Protein AF-A0A259EVB4-F1 (afdb_monomer_lite)

Secondary structure (DSSP, 8-state):
--------HHHHHHHHHHHHHHHHSS-TTGGGGG---SSSSPPP-TTPBPPTT---B---HHHHTTSPPPPTTEEEEEETTEEEEEETTT-BEEEEE--TT-

Radius of gyration: 13.84 Å; chains: 1; bounding box: 34×30×38 Å

Foldseek 3Di:
DDDQQEFDPQLLVLLLVVLQVLCVPDDPPRSPPPAPDQPDWDDADAQDADDPPHDWDADDPVSVVSGDDGDPQWGWTHIHQKIFIARNPRNGTHYIDPRSPD

Sequence (102 aa):
MDVQVVFSNADRRIIRDHYHESYRGLPPGLAKKGKIPPGHAFKLKRGQSVPADVRWGYLDADIERRLSRLPDGYVRVVIGADIGILNTRTRIVVDLLEDINN

Structure (mmCIF, N/CA/C/O backbone):
data_AF-A0A259EVB4-F1
#
_entry.id   AF-A0A259EVB4-F1
#
loop_
_atom_site.group_PDB
_atom_site.id
_atom_site.type_symbol
_atom_site.label_atom_id
_atom_site.label_alt_id
_atom_site.label_comp_id
_atom_site.label_asym_id
_atom_site.label_entity_id
_atom_site.label_seq_id
_atom_site.pdbx_PDB_ins_code
_atom_site.Cartn_x
_atom_site.Cartn_y
_atom_site.Cartn_z
_atom_site.occupancy
_atom_site.B_iso_or_equiv
_atom_site.auth_seq_id
_atom_site.auth_comp_id
_atom_site.auth_asym_id
_atom_site.auth_atom_id
_atom_site.pdbx_PDB_model_num
ATOM 1 N N . MET A 1 1 ? -6.129 -14.119 19.482 1.00 43.53 1 MET A N 1
ATOM 2 C CA . MET A 1 1 ? -4.847 -13.644 18.925 1.00 43.53 1 MET A CA 1
ATOM 3 C C . MET A 1 1 ? -5.195 -12.724 17.776 1.00 43.53 1 MET A C 1
ATOM 5 O O . MET A 1 1 ? -5.720 -13.210 16.783 1.00 43.53 1 MET A O 1
ATOM 9 N N . ASP A 1 2 ? -5.006 -11.418 17.935 1.00 57.88 2 ASP A N 1
ATOM 10 C CA . ASP A 1 2 ? -5.211 -10.478 16.834 1.00 57.88 2 ASP A CA 1
ATOM 11 C C . ASP A 1 2 ? -4.119 -10.698 15.788 1.00 57.88 2 ASP A C 1
ATOM 13 O O . ASP A 1 2 ? -2.931 -10.523 16.063 1.00 57.88 2 ASP A O 1
ATOM 17 N N . VAL A 1 3 ? -4.509 -11.134 14.591 1.00 65.31 3 VAL A N 1
ATOM 18 C CA . VAL A 1 3 ? -3.583 -11.217 13.460 1.00 65.31 3 VAL A CA 1
ATOM 19 C C . VAL A 1 3 ? -3.320 -9.789 13.002 1.00 65.31 3 VAL A C 1
ATOM 21 O O . VAL A 1 3 ? -4.175 -9.150 12.389 1.00 65.31 3 VAL A O 1
ATOM 24 N N . GLN A 1 4 ? -2.140 -9.264 13.326 1.00 84.00 4 GLN A N 1
ATOM 25 C CA . GLN A 1 4 ? -1.715 -7.972 12.806 1.00 84.00 4 GLN A CA 1
ATOM 26 C C . GLN A 1 4 ? -1.328 -8.121 11.336 1.00 84.00 4 GLN A C 1
ATOM 28 O O . GLN A 1 4 ? -0.366 -8.808 11.000 1.00 84.00 4 GLN A O 1
ATOM 33 N N . VAL A 1 5 ? -2.082 -7.464 10.456 1.00 94.62 5 VAL A N 1
ATOM 34 C CA . VAL A 1 5 ? -1.759 -7.395 9.029 1.00 94.62 5 VAL A CA 1
ATOM 35 C C . VAL A 1 5 ? -0.740 -6.276 8.824 1.00 94.62 5 VAL A C 1
ATOM 37 O O . VAL A 1 5 ? -1.095 -5.098 8.798 1.00 94.62 5 VAL A O 1
ATOM 40 N N . VAL A 1 6 ? 0.533 -6.655 8.740 1.00 96.38 6 VAL A N 1
ATOM 41 C CA . VAL A 1 6 ? 1.681 -5.744 8.631 1.00 96.38 6 VAL A CA 1
ATOM 42 C C . VAL A 1 6 ? 2.683 -6.260 7.606 1.00 96.38 6 VAL A C 1
ATOM 44 O O . VAL A 1 6 ? 2.729 -7.456 7.318 1.00 96.38 6 VAL A O 1
ATOM 47 N N . PHE A 1 7 ? 3.515 -5.367 7.081 1.00 96.44 7 PHE A N 1
ATOM 48 C CA . PHE A 1 7 ? 4.682 -5.768 6.311 1.00 96.44 7 PHE A CA 1
ATOM 49 C C . PHE A 1 7 ? 5.715 -6.407 7.234 1.00 96.44 7 PHE A C 1
ATOM 51 O O . PHE A 1 7 ? 6.204 -5.775 8.176 1.00 96.44 7 PHE A O 1
ATOM 58 N N . SER A 1 8 ? 6.092 -7.645 6.932 1.00 96.12 8 SER A N 1
ATOM 59 C CA . SER A 1 8 ? 7.208 -8.295 7.613 1.00 96.12 8 SER A CA 1
ATOM 60 C C . SER A 1 8 ? 8.540 -7.632 7.241 1.00 96.12 8 SER A C 1
ATOM 62 O O . SER A 1 8 ? 8.660 -6.926 6.237 1.00 96.12 8 SER A O 1
ATOM 64 N N . ASN A 1 9 ? 9.590 -7.902 8.019 1.00 95.81 9 ASN A N 1
ATOM 65 C CA . ASN A 1 9 ? 10.942 -7.455 7.667 1.00 95.81 9 ASN A CA 1
ATOM 66 C C . ASN A 1 9 ? 11.401 -8.015 6.308 1.00 95.81 9 ASN A C 1
ATOM 68 O O . ASN A 1 9 ? 12.097 -7.325 5.566 1.00 95.81 9 ASN A O 1
ATOM 72 N N . ALA A 1 10 ? 10.979 -9.238 5.965 1.00 95.94 10 ALA A N 1
ATOM 73 C CA . ALA A 1 10 ? 11.258 -9.837 4.665 1.00 95.94 10 ALA A CA 1
ATOM 74 C C . ALA A 1 10 ? 10.540 -9.083 3.537 1.00 95.94 10 ALA A C 1
ATOM 76 O O . ALA A 1 10 ? 11.182 -8.740 2.546 1.00 95.94 10 ALA A O 1
ATOM 77 N N . ASP A 1 11 ? 9.256 -8.750 3.719 1.00 96.12 11 ASP A N 1
ATOM 78 C CA . ASP A 1 11 ? 8.494 -7.979 2.731 1.00 96.12 11 ASP A CA 1
ATOM 79 C C . ASP A 1 11 ? 9.142 -6.613 2.489 1.00 96.12 11 ASP A C 1
ATOM 81 O O . ASP A 1 11 ? 9.367 -6.220 1.347 1.00 96.12 11 ASP A O 1
ATOM 85 N N . ARG A 1 12 ? 9.502 -5.910 3.572 1.00 94.88 12 ARG A N 1
ATOM 86 C CA . ARG A 1 12 ? 10.146 -4.591 3.502 1.00 94.88 12 ARG A CA 1
ATOM 87 C C . ARG A 1 12 ? 11.453 -4.637 2.723 1.00 94.88 12 ARG A C 1
ATOM 89 O O . ARG A 1 12 ? 11.701 -3.748 1.913 1.00 94.88 12 ARG A O 1
ATOM 96 N N . ARG A 1 13 ? 12.268 -5.669 2.955 1.00 93.25 13 ARG A N 1
ATOM 97 C CA . ARG A 1 13 ? 13.525 -5.871 2.234 1.00 93.25 13 ARG A CA 1
ATOM 98 C C . ARG A 1 13 ? 13.277 -6.141 0.751 1.00 93.25 13 ARG A C 1
ATOM 100 O O . ARG A 1 13 ? 13.859 -5.460 -0.076 1.00 93.25 13 ARG A O 1
ATOM 107 N N . ILE A 1 14 ? 12.378 -7.069 0.416 1.00 92.12 14 ILE A N 1
ATOM 108 C CA . ILE A 1 14 ? 12.057 -7.418 -0.980 1.00 92.12 14 ILE A CA 1
ATOM 109 C C . ILE A 1 14 ? 11.558 -6.197 -1.757 1.00 92.12 14 ILE A C 1
ATOM 111 O O . ILE A 1 14 ? 11.993 -5.978 -2.886 1.00 92.12 14 ILE A O 1
ATOM 115 N N . ILE A 1 15 ? 10.667 -5.407 -1.151 1.00 90.00 15 ILE A N 1
ATOM 116 C CA . ILE A 1 15 ? 10.150 -4.175 -1.750 1.00 90.00 15 ILE A CA 1
ATOM 117 C C . ILE A 1 15 ? 11.302 -3.195 -1.993 1.00 90.00 15 ILE A C 1
ATOM 119 O O . ILE A 1 15 ? 11.512 -2.777 -3.126 1.00 90.00 15 ILE A O 1
ATOM 123 N N . ARG A 1 16 ? 12.090 -2.861 -0.964 1.00 87.69 16 ARG A N 1
ATOM 124 C CA . ARG A 1 16 ? 13.204 -1.911 -1.115 1.00 87.69 16 ARG A CA 1
ATOM 125 C C . ARG A 1 16 ? 14.215 -2.371 -2.162 1.00 87.69 16 ARG A C 1
ATOM 127 O O . ARG A 1 16 ? 14.562 -1.582 -3.032 1.00 87.69 16 ARG A O 1
ATOM 134 N N . ASP A 1 17 ? 14.634 -3.634 -2.119 1.00 86.38 17 ASP A N 1
ATOM 135 C CA . ASP A 1 17 ? 15.595 -4.203 -3.069 1.00 86.38 17 ASP A CA 1
ATOM 136 C C . ASP A 1 17 ? 15.085 -4.045 -4.515 1.00 86.38 17 ASP A C 1
ATOM 138 O O . ASP A 1 17 ? 15.802 -3.522 -5.367 1.00 86.38 17 ASP A O 1
ATOM 142 N N . HIS A 1 18 ? 13.817 -4.388 -4.781 1.00 82.94 18 HIS A N 1
ATOM 143 C CA . HIS A 1 18 ? 13.233 -4.278 -6.122 1.00 82.94 18 HIS A CA 1
ATOM 144 C C . HIS A 1 18 ? 13.190 -2.829 -6.638 1.00 82.94 18 HIS A C 1
ATOM 146 O O . HIS A 1 18 ? 13.548 -2.563 -7.790 1.00 82.94 18 HIS A O 1
ATOM 152 N N . TYR A 1 19 ? 12.756 -1.881 -5.803 1.00 76.81 19 TYR A N 1
ATOM 153 C CA . TYR A 1 19 ? 12.641 -0.480 -6.213 1.00 76.81 19 TYR A CA 1
ATOM 154 C C . TYR A 1 19 ? 14.015 0.210 -6.308 1.00 76.81 19 TYR A C 1
ATOM 156 O O . TYR A 1 19 ? 14.228 1.003 -7.227 1.00 76.81 19 TYR A O 1
ATOM 164 N N . HIS A 1 20 ? 14.991 -0.141 -5.461 1.00 75.88 20 HIS A N 1
ATOM 165 C CA . HIS A 1 20 ? 16.369 0.354 -5.578 1.00 75.88 20 HIS A CA 1
ATOM 166 C C . HIS A 1 20 ? 17.086 -0.179 -6.829 1.00 75.88 20 HIS A C 1
ATOM 168 O O . HIS A 1 20 ? 17.746 0.595 -7.529 1.00 75.88 20 HIS A O 1
ATOM 174 N N . GLU A 1 21 ? 16.975 -1.477 -7.132 1.00 67.00 21 GLU A N 1
ATOM 175 C CA . GLU A 1 21 ? 17.588 -2.087 -8.324 1.00 67.00 21 GLU A CA 1
ATOM 176 C C . GLU A 1 21 ? 17.006 -1.502 -9.614 1.00 67.00 21 GLU A C 1
ATOM 178 O O . GLU A 1 21 ? 17.756 -1.105 -10.513 1.00 67.00 21 GLU A O 1
ATOM 183 N N . SER A 1 22 ? 15.681 -1.344 -9.660 1.00 61.53 22 SER A N 1
ATOM 184 C CA . SER A 1 22 ? 14.980 -0.720 -10.786 1.00 61.53 22 SER A CA 1
ATOM 185 C C . SER A 1 22 ? 15.470 0.705 -11.067 1.00 61.53 22 SER A C 1
ATOM 187 O O . SER A 1 22 ? 15.516 1.123 -12.221 1.00 61.53 22 SER A O 1
ATOM 189 N N . TYR A 1 23 ? 15.906 1.452 -10.048 1.00 58.47 23 TYR A N 1
ATOM 190 C CA . TYR A 1 23 ? 16.458 2.799 -10.221 1.00 58.47 23 TYR A CA 1
ATOM 191 C C . TYR A 1 23 ? 17.920 2.835 -10.690 1.00 58.47 23 TYR A C 1
ATOM 193 O O . TYR A 1 23 ? 18.312 3.798 -11.350 1.00 58.47 23 TYR A O 1
ATOM 201 N N . ARG A 1 24 ? 18.734 1.817 -10.377 1.00 56.59 24 ARG A N 1
ATOM 202 C CA . ARG A 1 24 ? 20.173 1.786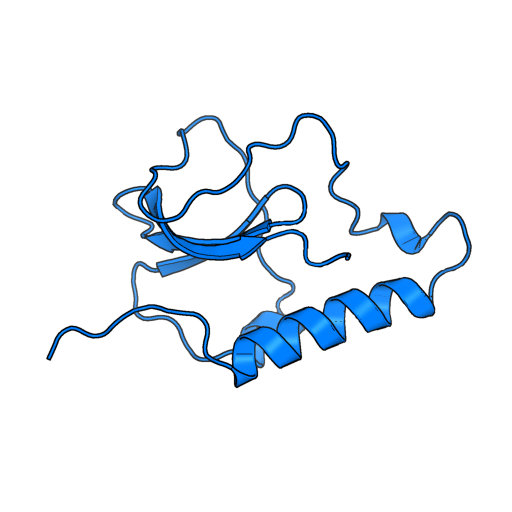 -10.716 1.00 56.59 24 ARG A CA 1
ATOM 203 C C . ARG A 1 24 ? 20.461 1.381 -12.165 1.00 56.59 24 ARG A C 1
ATOM 205 O O . ARG A 1 24 ? 21.499 1.765 -12.694 1.00 56.59 24 ARG A O 1
ATOM 212 N N . GLY A 1 25 ? 19.570 0.623 -12.805 1.00 52.66 25 GLY A N 1
ATOM 213 C CA . GLY A 1 25 ? 19.783 0.069 -14.151 1.00 52.66 25 GLY A CA 1
ATOM 214 C C . GLY A 1 25 ? 19.242 0.898 -15.323 1.00 52.66 25 GLY A C 1
ATOM 215 O O . GLY A 1 25 ? 19.367 0.470 -16.469 1.00 52.66 25 GLY A O 1
ATOM 216 N N . LEU A 1 26 ? 18.607 2.051 -15.078 1.00 53.56 26 LEU A N 1
ATOM 217 C CA . LEU A 1 26 ? 17.880 2.786 -16.1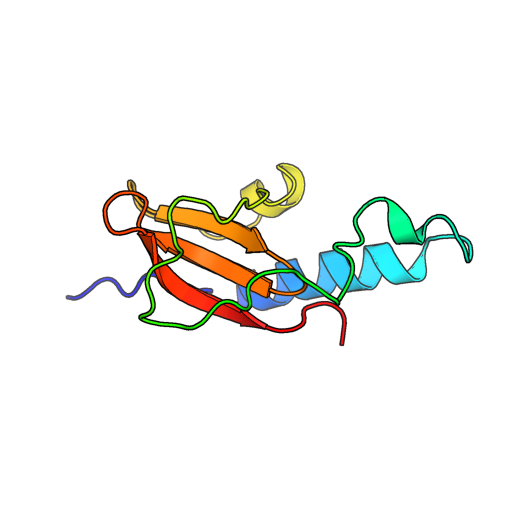20 1.00 53.56 26 LEU A CA 1
ATOM 218 C C . LEU A 1 26 ? 18.655 4.023 -16.617 1.00 53.56 26 LEU A C 1
ATOM 220 O O . LEU A 1 26 ? 19.131 4.810 -15.795 1.00 53.56 26 LEU A O 1
ATOM 224 N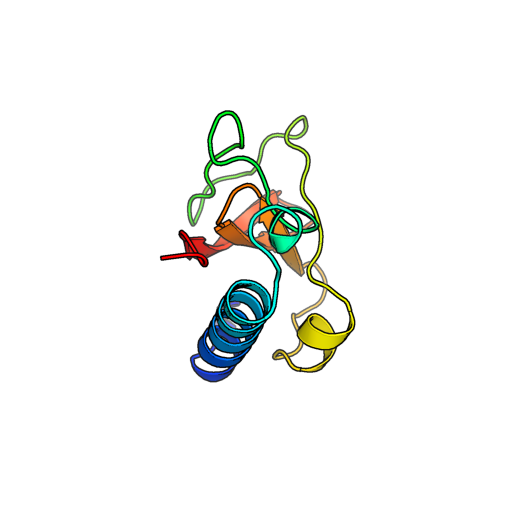 N . PRO A 1 27 ? 18.736 4.260 -17.947 1.00 49.12 27 PRO A N 1
ATOM 225 C CA . PRO A 1 27 ? 19.286 5.497 -18.500 1.00 49.12 27 PRO A CA 1
ATOM 226 C C . PRO A 1 27 ? 18.610 6.730 -17.879 1.00 49.12 27 PRO A C 1
ATOM 228 O O . PRO A 1 27 ? 17.399 6.673 -17.607 1.00 49.12 27 PRO A O 1
ATOM 231 N N . PRO A 1 28 ? 19.326 7.856 -17.692 1.00 44.97 28 PRO A N 1
ATOM 232 C CA . PRO A 1 28 ? 18.743 9.095 -17.181 1.00 44.97 28 PRO A CA 1
ATOM 233 C C . PRO A 1 28 ? 17.615 9.559 -18.118 1.00 44.97 28 PRO A C 1
ATOM 235 O O . PRO A 1 28 ? 17.850 10.126 -19.175 1.00 44.97 28 PRO A O 1
ATOM 238 N N . GLY A 1 29 ? 16.367 9.238 -17.763 1.00 48.22 29 GLY A N 1
ATOM 239 C CA . GLY A 1 29 ? 15.177 9.475 -18.593 1.00 48.22 29 GLY A CA 1
ATOM 240 C C . GLY A 1 29 ? 14.191 8.303 -18.631 1.00 48.22 29 GLY A C 1
ATOM 241 O O . GLY A 1 29 ? 12.985 8.538 -18.582 1.00 48.22 29 GLY A O 1
ATOM 242 N N . LEU A 1 30 ? 14.677 7.054 -18.613 1.00 46.19 30 LEU A N 1
ATOM 243 C CA . LEU A 1 30 ? 13.848 5.834 -18.630 1.00 46.19 30 LEU A CA 1
ATOM 244 C C . LEU A 1 30 ? 13.534 5.268 -17.244 1.00 46.19 30 LEU A C 1
ATOM 246 O O . LEU A 1 30 ? 12.599 4.478 -17.117 1.00 46.19 30 LEU A O 1
ATOM 250 N N . ALA A 1 31 ? 14.201 5.773 -16.199 1.00 49.19 31 ALA A N 1
ATOM 251 C CA . ALA A 1 31 ? 13.835 5.542 -14.797 1.00 49.19 31 ALA A CA 1
ATOM 252 C C . ALA A 1 31 ? 12.370 5.898 -14.476 1.00 49.19 31 ALA A C 1
ATOM 254 O O . ALA A 1 31 ? 11.884 5.616 -13.391 1.00 49.19 31 ALA A O 1
ATOM 255 N N . LYS A 1 32 ? 11.676 6.556 -15.415 1.00 45.88 32 LYS A N 1
ATOM 256 C CA . LYS A 1 32 ? 10.312 7.074 -15.333 1.00 45.88 32 LYS A CA 1
ATOM 257 C C . LYS A 1 32 ? 9.200 6.082 -15.693 1.00 45.88 32 LYS A C 1
ATOM 259 O O . LYS A 1 32 ? 8.048 6.486 -15.601 1.00 45.88 32 LYS A O 1
ATOM 264 N N . LYS A 1 33 ? 9.471 4.821 -16.061 1.00 43.91 33 LYS A N 1
ATOM 265 C CA . LYS A 1 33 ? 8.375 3.864 -16.347 1.00 43.91 33 LYS A CA 1
ATOM 266 C C . LYS A 1 33 ? 7.583 3.413 -15.109 1.00 43.91 33 LYS A C 1
ATOM 268 O O . LYS A 1 33 ? 6.473 2.929 -15.275 1.00 43.91 33 LYS A O 1
ATOM 273 N N . GLY A 1 34 ? 8.097 3.663 -13.902 1.00 48.78 34 GLY A N 1
ATOM 274 C CA . GLY A 1 34 ? 7.382 3.471 -12.633 1.00 48.78 34 GLY A CA 1
ATOM 275 C C . GLY A 1 34 ? 7.350 4.717 -11.743 1.00 48.78 34 GLY A C 1
ATOM 276 O O . GLY A 1 34 ? 7.065 4.609 -10.553 1.00 48.78 34 GLY A O 1
ATOM 277 N N . LYS A 1 35 ? 7.684 5.910 -12.270 1.00 51.88 35 LYS A N 1
ATOM 278 C CA . LYS A 1 35 ? 7.703 7.124 -11.442 1.00 51.88 35 LYS A CA 1
ATOM 279 C C . LYS A 1 35 ? 6.302 7.647 -11.254 1.00 51.88 35 LYS A C 1
ATOM 281 O O . LYS A 1 35 ? 5.770 8.347 -12.111 1.00 51.88 35 LYS A O 1
ATOM 286 N N . ILE A 1 36 ? 5.761 7.368 -10.082 1.00 52.97 36 ILE A N 1
ATOM 287 C CA . ILE A 1 36 ? 4.689 8.177 -9.545 1.00 52.97 36 ILE A CA 1
ATOM 288 C C . ILE A 1 36 ? 5.286 9.569 -9.268 1.00 52.97 36 ILE A C 1
ATOM 290 O O . ILE A 1 36 ? 6.264 9.672 -8.522 1.00 52.97 36 ILE A O 1
ATOM 294 N N . PRO A 1 37 ? 4.798 10.640 -9.919 1.00 50.78 37 PRO A N 1
ATOM 295 C CA . PRO A 1 37 ? 5.347 11.976 -9.730 1.00 50.78 37 PRO A CA 1
ATOM 296 C C . PRO A 1 37 ? 5.199 12.410 -8.260 1.00 50.78 37 PRO A C 1
ATOM 298 O O . PRO A 1 37 ? 4.091 12.333 -7.727 1.00 50.78 37 PRO A O 1
ATOM 301 N N . PRO A 1 38 ? 6.267 12.895 -7.597 1.00 53.88 38 PRO A N 1
ATOM 302 C CA . PRO A 1 38 ? 6.270 13.219 -6.163 1.00 53.88 38 PRO A CA 1
ATOM 303 C C . PRO A 1 38 ? 5.510 14.506 -5.788 1.00 53.88 38 PRO A C 1
ATOM 305 O O . PRO A 1 38 ? 5.709 15.064 -4.717 1.00 53.88 38 PRO A O 1
ATOM 308 N N . GLY A 1 39 ? 4.613 14.991 -6.640 1.00 52.53 39 GLY A N 1
ATOM 309 C CA . GLY A 1 39 ? 3.761 16.134 -6.340 1.00 52.53 39 GLY A CA 1
ATOM 310 C C . GLY A 1 39 ? 2.362 15.837 -6.841 1.00 52.53 39 GLY A C 1
ATOM 311 O O . GLY A 1 39 ? 2.218 15.436 -7.994 1.00 52.53 39 GLY A O 1
ATOM 312 N N . HIS A 1 40 ? 1.358 16.062 -5.992 1.00 59.41 40 HIS A N 1
ATOM 313 C CA . HIS A 1 40 ? -0.088 15.856 -6.204 1.00 59.41 40 HIS A CA 1
ATOM 314 C C . HIS A 1 40 ? -0.659 14.463 -5.884 1.00 59.41 40 HIS A C 1
ATOM 316 O O . HIS A 1 40 ? -1.880 14.319 -5.869 1.00 59.41 40 HIS A O 1
ATOM 322 N N . ALA A 1 41 ? 0.155 13.448 -5.581 1.00 70.44 41 ALA A N 1
ATOM 323 C CA . ALA A 1 41 ? -0.378 12.175 -5.089 1.00 70.44 41 ALA A CA 1
ATOM 324 C C . ALA A 1 41 ? -0.827 12.291 -3.619 1.00 70.44 41 ALA A C 1
ATOM 326 O O . ALA A 1 41 ? -0.183 12.963 -2.812 1.00 70.44 41 ALA A O 1
ATOM 327 N N . PHE A 1 42 ? -1.929 11.625 -3.269 1.00 83.25 42 PHE A N 1
ATOM 328 C CA . PHE A 1 42 ? -2.385 11.507 -1.884 1.00 83.25 42 PHE A CA 1
ATOM 329 C C . PHE A 1 42 ? -1.324 10.789 -1.038 1.00 83.25 42 PHE A C 1
ATOM 331 O O . PHE A 1 42 ? -0.861 9.718 -1.418 1.00 83.25 42 PHE A O 1
ATOM 338 N N . LYS A 1 43 ? -0.954 11.352 0.116 1.00 88.69 43 LYS A N 1
ATOM 339 C CA . LYS A 1 43 ? 0.011 10.721 1.023 1.00 88.69 43 LYS A CA 1
ATOM 340 C C . LYS A 1 43 ? -0.684 9.701 1.923 1.00 88.69 43 LYS A C 1
ATOM 342 O O . LYS A 1 43 ? -1.638 10.056 2.623 1.00 88.69 43 LYS A O 1
ATOM 347 N N . LEU A 1 44 ? -0.195 8.460 1.943 1.00 91.50 44 LEU A N 1
ATOM 348 C CA . LEU A 1 44 ? -0.775 7.427 2.795 1.00 91.50 44 LEU A CA 1
ATOM 349 C C . LEU A 1 44 ? -0.465 7.688 4.269 1.00 91.50 44 LEU A C 1
ATOM 351 O O . LEU A 1 44 ? 0.591 8.195 4.636 1.00 91.50 44 LEU A O 1
ATOM 355 N N . LYS A 1 45 ? -1.411 7.325 5.137 1.00 94.44 45 LYS A N 1
ATOM 356 C CA . LYS A 1 45 ? -1.256 7.415 6.591 1.00 94.44 45 LYS A CA 1
ATOM 357 C C . LYS A 1 45 ? -1.873 6.195 7.249 1.00 94.44 45 LYS A C 1
ATOM 359 O O . LYS A 1 45 ? -3.004 5.823 6.943 1.00 94.44 45 LYS A O 1
ATOM 364 N N . ARG A 1 46 ? -1.147 5.590 8.187 1.00 95.88 46 ARG A N 1
ATOM 365 C CA . ARG A 1 46 ? -1.622 4.422 8.930 1.00 95.88 46 ARG A CA 1
ATOM 366 C C . ARG A 1 46 ? -2.851 4.796 9.759 1.00 95.88 46 ARG A C 1
ATOM 368 O O . ARG A 1 46 ? -2.889 5.858 10.373 1.00 95.88 46 ARG A O 1
ATOM 375 N N . GLY A 1 47 ? -3.855 3.926 9.761 1.00 96.12 47 GLY A N 1
ATOM 376 C CA . GLY A 1 47 ? -5.128 4.139 10.449 1.00 96.12 47 GLY A CA 1
ATOM 377 C C . GLY A 1 47 ? -6.063 5.138 9.762 1.00 96.12 47 GLY A C 1
ATOM 378 O O . GLY A 1 47 ? -7.150 5.381 10.276 1.00 96.12 47 GLY A O 1
ATOM 379 N N . GLN A 1 48 ? -5.681 5.709 8.616 1.00 95.88 48 GLN A N 1
ATOM 380 C CA . GLN A 1 48 ? -6.529 6.630 7.860 1.00 95.88 48 GLN A CA 1
ATOM 381 C C . GLN A 1 48 ? -7.215 5.913 6.700 1.00 95.88 48 GLN A C 1
ATOM 383 O O . GLN A 1 48 ? -6.655 4.992 6.098 1.00 95.88 48 GLN A O 1
ATOM 388 N N . SER A 1 49 ? -8.437 6.352 6.398 1.00 95.44 49 SER A N 1
ATOM 389 C CA . SER A 1 49 ? -9.168 5.894 5.220 1.00 95.44 49 SER A CA 1
ATOM 390 C C . SER A 1 49 ? -8.669 6.618 3.975 1.00 95.44 49 SER A C 1
ATOM 392 O O . SER A 1 49 ? -8.443 7.829 4.003 1.00 95.44 49 SER A O 1
ATOM 394 N N . VAL A 1 50 ? -8.503 5.881 2.882 1.00 94.00 50 VAL A N 1
ATOM 395 C CA . VAL A 1 50 ? -8.195 6.457 1.576 1.00 94.00 50 VAL A CA 1
ATOM 396 C C . VAL A 1 50 ? -9.507 6.906 0.917 1.00 94.00 50 VAL A C 1
ATOM 398 O O . VAL A 1 50 ? -10.377 6.058 0.688 1.00 94.00 50 VAL A O 1
ATOM 401 N N . PRO A 1 51 ? -9.675 8.199 0.579 1.00 93.06 51 PRO A N 1
ATOM 402 C CA . PRO A 1 51 ? -10.886 8.715 -0.066 1.00 93.06 51 PRO A CA 1
ATOM 403 C C . PRO A 1 51 ? -11.239 7.983 -1.366 1.00 93.06 51 PRO A C 1
ATOM 405 O O . PRO A 1 51 ? -10.356 7.453 -2.039 1.00 93.06 51 PRO A O 1
ATOM 408 N N . ALA A 1 52 ? -12.528 7.916 -1.714 1.00 89.94 52 ALA A N 1
ATOM 409 C CA . ALA A 1 52 ? -13.036 7.134 -2.852 1.00 89.94 52 ALA A CA 1
ATOM 410 C C . ALA A 1 52 ? -12.505 7.598 -4.222 1.00 89.94 52 ALA A C 1
ATOM 412 O O . ALA A 1 52 ? -12.354 6.786 -5.133 1.00 89.94 52 ALA A O 1
ATOM 413 N N . ASP A 1 53 ? -12.214 8.888 -4.345 1.00 88.94 53 ASP A N 1
ATOM 414 C CA . ASP A 1 53 ? -11.700 9.573 -5.530 1.00 88.94 53 ASP A CA 1
ATOM 415 C C . ASP A 1 53 ? -10.181 9.420 -5.719 1.00 88.94 53 ASP A C 1
ATOM 417 O O . ASP A 1 53 ? -9.668 9.629 -6.822 1.00 88.94 53 ASP A O 1
ATOM 421 N N . VAL A 1 54 ? -9.456 8.996 -4.678 1.00 88.69 54 VAL A N 1
ATOM 422 C CA . VAL A 1 54 ? -8.021 8.714 -4.769 1.00 88.69 54 VAL A CA 1
ATOM 423 C C . VAL A 1 54 ? -7.798 7.421 -5.548 1.00 88.69 54 VAL A C 1
ATOM 425 O O . VAL A 1 54 ? -8.222 6.334 -5.146 1.00 88.69 54 VAL A O 1
ATOM 428 N N . ARG A 1 55 ? -7.083 7.548 -6.669 1.00 84.56 55 ARG A N 1
ATOM 429 C CA . ARG A 1 55 ? -6.624 6.416 -7.477 1.00 84.56 55 ARG A CA 1
ATOM 430 C C . ARG A 1 55 ? -5.339 5.833 -6.901 1.00 84.56 55 ARG A C 1
ATOM 432 O O . ARG A 1 55 ? -4.455 6.566 -6.466 1.00 84.56 55 ARG A O 1
ATOM 439 N N .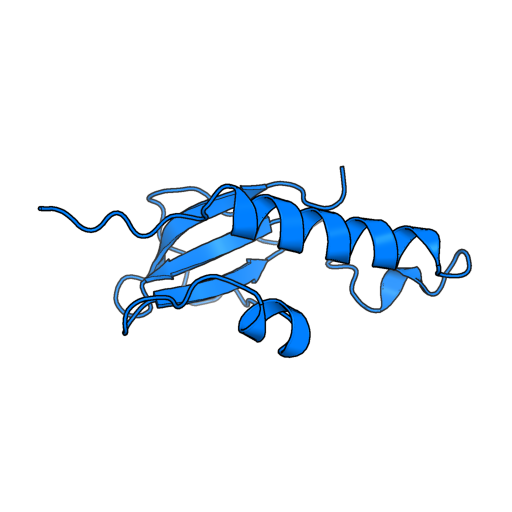 TRP A 1 56 ? -5.222 4.516 -6.984 1.00 87.25 56 TRP A N 1
ATOM 440 C CA . TRP A 1 56 ? -4.036 3.762 -6.596 1.00 87.25 56 TRP A CA 1
ATOM 441 C C . TRP A 1 56 ? -3.665 2.734 -7.660 1.00 87.25 56 TRP A C 1
ATOM 443 O O . TRP A 1 56 ? -4.518 2.289 -8.432 1.00 87.25 56 TRP A O 1
ATOM 453 N N . GLY A 1 57 ? -2.388 2.360 -7.685 1.00 88.12 57 GLY A N 1
ATOM 454 C CA . GLY A 1 57 ? -1.882 1.211 -8.431 1.00 88.12 57 GLY A CA 1
ATOM 455 C C . GLY A 1 57 ? -1.753 -0.033 -7.553 1.00 88.12 57 GLY A C 1
ATOM 456 O O . GLY A 1 57 ? -1.940 0.026 -6.336 1.00 88.12 57 GLY A O 1
ATOM 457 N N . TYR A 1 58 ? -1.392 -1.147 -8.183 1.00 88.19 58 TYR A N 1
ATOM 458 C CA . TYR A 1 58 ? -0.976 -2.379 -7.511 1.00 88.19 58 TYR A CA 1
ATOM 459 C C . TYR A 1 58 ? 0.535 -2.561 -7.645 1.00 88.19 58 TYR A C 1
ATOM 461 O O . TYR A 1 58 ? 1.159 -1.931 -8.499 1.00 88.19 58 TYR A O 1
ATOM 469 N N . LEU A 1 59 ? 1.110 -3.419 -6.803 1.00 85.50 59 LEU A N 1
ATOM 470 C CA . LEU A 1 59 ? 2.476 -3.887 -7.009 1.00 85.50 59 LEU A CA 1
ATOM 471 C C . LEU A 1 59 ? 2.561 -4.749 -8.267 1.00 85.50 59 LEU A C 1
ATOM 473 O O . LEU A 1 59 ? 1.597 -5.428 -8.639 1.00 85.50 59 LEU A O 1
ATOM 477 N N . ASP A 1 60 ? 3.738 -4.749 -8.886 1.00 83.06 60 ASP A N 1
ATOM 478 C CA . ASP A 1 60 ? 4.018 -5.643 -9.998 1.00 83.06 60 ASP A CA 1
ATOM 479 C C . ASP A 1 60 ? 3.889 -7.101 -9.540 1.00 83.06 60 ASP A C 1
ATOM 481 O O . ASP A 1 60 ? 4.264 -7.488 -8.426 1.00 83.06 60 ASP A O 1
ATOM 485 N N . ALA A 1 61 ? 3.296 -7.927 -10.403 1.00 84.31 61 ALA A N 1
ATOM 486 C CA . ALA A 1 61 ? 2.871 -9.272 -10.032 1.00 84.31 61 ALA A CA 1
ATOM 487 C C . ALA A 1 61 ? 4.043 -10.185 -9.628 1.00 84.31 61 ALA A C 1
ATOM 489 O O . ALA A 1 61 ? 3.851 -11.145 -8.883 1.00 84.31 61 ALA A O 1
ATOM 490 N N . ASP A 1 62 ? 5.246 -9.934 -10.140 1.00 84.38 62 ASP A N 1
ATOM 491 C CA . ASP A 1 62 ? 6.470 -10.644 -9.771 1.00 84.38 62 ASP A CA 1
ATOM 492 C C . ASP A 1 62 ? 6.921 -10.333 -8.341 1.00 84.38 62 ASP A C 1
ATOM 494 O O . ASP A 1 62 ? 7.298 -11.261 -7.622 1.00 84.38 62 ASP A O 1
ATOM 498 N N . ILE A 1 63 ? 6.821 -9.074 -7.904 1.00 88.06 63 ILE A N 1
ATOM 499 C CA . ILE A 1 63 ? 7.067 -8.690 -6.512 1.00 88.06 63 ILE A CA 1
ATOM 500 C C . ILE A 1 63 ? 5.979 -9.279 -5.625 1.00 88.06 63 ILE A C 1
ATOM 502 O O . ILE A 1 63 ? 6.305 -9.936 -4.642 1.00 88.06 63 ILE A O 1
ATOM 506 N N . GLU A 1 64 ? 4.703 -9.093 -5.978 1.00 90.81 64 GLU A N 1
ATOM 507 C CA . GLU A 1 64 ? 3.564 -9.508 -5.147 1.00 90.81 64 GLU A CA 1
ATOM 508 C C . GLU A 1 64 ? 3.643 -11.000 -4.781 1.00 90.81 64 GLU A C 1
ATOM 510 O O . GLU A 1 64 ? 3.409 -11.372 -3.633 1.00 90.81 64 GLU A O 1
ATOM 515 N N . ARG A 1 65 ? 4.072 -11.852 -5.726 1.00 93.19 65 ARG A N 1
ATOM 516 C CA . ARG A 1 65 ? 4.277 -13.298 -5.508 1.00 93.19 65 ARG A CA 1
ATOM 517 C C . ARG A 1 65 ? 5.411 -13.645 -4.540 1.00 93.19 65 ARG A C 1
ATOM 519 O O . ARG A 1 65 ? 5.433 -14.757 -4.021 1.00 93.19 65 ARG A O 1
ATOM 526 N N . ARG A 1 66 ? 6.374 -12.746 -4.339 1.00 94.50 66 ARG A N 1
ATOM 527 C CA . ARG A 1 66 ? 7.520 -12.938 -3.435 1.00 94.50 66 ARG A CA 1
ATOM 528 C C . ARG A 1 66 ? 7.216 -12.484 -2.008 1.00 94.50 66 ARG A C 1
ATOM 530 O O . ARG A 1 66 ? 7.973 -12.823 -1.102 1.00 94.50 66 ARG A O 1
ATOM 537 N N . LEU A 1 67 ? 6.156 -11.701 -1.817 1.00 95.62 67 LEU A N 1
ATOM 538 C CA . LEU A 1 67 ? 5.756 -11.183 -0.515 1.00 95.62 67 LEU A CA 1
ATOM 539 C C . LEU A 1 67 ? 4.890 -12.188 0.245 1.00 95.62 67 LEU A C 1
ATOM 541 O O . LEU A 1 67 ? 4.268 -13.087 -0.321 1.00 95.62 67 LEU A O 1
ATOM 545 N N . SER A 1 68 ? 4.810 -11.985 1.554 1.00 95.81 68 SER A N 1
ATOM 546 C CA . SER A 1 68 ? 3.927 -12.743 2.437 1.00 95.81 68 SER A CA 1
ATOM 547 C C . SER A 1 68 ? 2.477 -12.638 1.956 1.00 95.81 68 SER A C 1
ATOM 549 O O . SER A 1 68 ? 2.020 -11.565 1.553 1.00 95.81 68 SER A O 1
ATOM 551 N N . ARG A 1 69 ? 1.718 -13.735 1.993 1.00 95.12 69 ARG A N 1
ATOM 552 C CA . ARG A 1 69 ? 0.314 -13.712 1.563 1.00 95.12 69 ARG A CA 1
ATOM 553 C C . ARG A 1 69 ? -0.513 -12.830 2.505 1.00 95.12 69 ARG A C 1
ATOM 555 O O . ARG A 1 69 ? -0.455 -13.005 3.720 1.00 95.12 69 ARG A O 1
ATOM 562 N N . LEU A 1 70 ? -1.300 -11.913 1.944 1.00 95.94 70 LEU A N 1
ATOM 563 C CA . LEU A 1 70 ? -2.279 -11.151 2.716 1.00 95.94 70 LEU A CA 1
ATOM 564 C C . LEU A 1 70 ? -3.536 -11.994 2.983 1.00 95.94 70 LEU A C 1
ATOM 566 O O . LEU A 1 70 ? -3.933 -12.776 2.114 1.00 95.94 70 LEU A O 1
ATOM 570 N N . PRO A 1 71 ? -4.184 -11.836 4.151 1.00 95.31 71 PRO A N 1
ATOM 571 C CA . PRO A 1 71 ? -5.519 -12.375 4.371 1.00 95.31 71 PRO A CA 1
ATOM 572 C C . PRO A 1 71 ? -6.531 -11.788 3.382 1.00 95.31 71 PRO A C 1
ATOM 574 O O . PRO A 1 71 ? -6.355 -10.673 2.879 1.00 95.31 71 PRO A O 1
ATOM 577 N N . ASP A 1 72 ? -7.626 -12.510 3.158 1.00 95.19 72 ASP A N 1
ATOM 578 C CA . ASP A 1 72 ? -8.717 -12.031 2.313 1.00 95.19 72 ASP A CA 1
ATOM 579 C C . ASP A 1 72 ? -9.260 -10.685 2.829 1.00 95.19 72 ASP A C 1
ATOM 581 O O . ASP A 1 72 ? -9.365 -10.443 4.034 1.00 95.19 72 ASP A O 1
ATOM 585 N N . GLY A 1 73 ? -9.597 -9.784 1.904 1.00 96.00 73 GLY A N 1
ATOM 586 C CA . GLY A 1 73 ? -10.054 -8.430 2.236 1.00 96.00 73 GLY A CA 1
ATOM 587 C C . GLY A 1 73 ? -8.935 -7.407 2.470 1.00 96.00 73 GLY A C 1
ATOM 588 O O . GLY A 1 73 ? -9.229 -6.264 2.826 1.00 96.00 73 GLY A O 1
ATOM 589 N N . TYR A 1 74 ? -7.674 -7.778 2.239 1.00 97.38 74 TYR A N 1
ATOM 590 C CA . TYR A 1 74 ? -6.536 -6.860 2.238 1.00 97.38 74 TYR A CA 1
ATOM 591 C C . TYR A 1 74 ? -5.828 -6.857 0.888 1.00 97.38 74 TYR A C 1
ATOM 593 O O . TYR A 1 74 ? -5.738 -7.881 0.214 1.00 97.38 74 TYR A O 1
ATOM 601 N N . VAL A 1 75 ? -5.300 -5.698 0.502 1.00 96.25 75 VAL A N 1
ATOM 602 C CA . VAL A 1 75 ? -4.554 -5.537 -0.748 1.00 96.25 75 VAL A CA 1
ATOM 603 C C . VAL A 1 75 ? -3.395 -4.566 -0.570 1.00 96.25 75 VAL A C 1
ATOM 605 O O . VAL A 1 75 ? -3.490 -3.624 0.217 1.00 96.25 75 VAL A O 1
ATOM 608 N N . ARG A 1 76 ? -2.299 -4.790 -1.298 1.00 96.25 76 ARG A N 1
ATOM 609 C CA . ARG A 1 76 ? -1.197 -3.828 -1.381 1.00 96.25 76 ARG A CA 1
ATOM 610 C C . ARG A 1 76 ? -1.504 -2.795 -2.453 1.00 96.25 76 ARG A C 1
ATOM 612 O O . ARG A 1 76 ? -1.818 -3.155 -3.585 1.00 96.25 76 ARG A O 1
ATOM 619 N N . VAL A 1 77 ? -1.421 -1.522 -2.092 1.00 93.38 77 VAL A N 1
ATOM 620 C CA . VAL A 1 77 ? -1.669 -0.394 -2.993 1.00 93.38 77 VAL A CA 1
ATOM 621 C C . VAL A 1 77 ? -0.444 0.493 -3.079 1.00 93.38 77 VAL A C 1
ATOM 623 O O . VAL A 1 77 ? 0.255 0.685 -2.085 1.00 93.38 77 VAL A O 1
ATOM 626 N N . VAL A 1 78 ? -0.215 1.057 -4.259 1.00 90.00 78 VAL A N 1
ATOM 627 C CA . VAL A 1 78 ? 0.858 2.019 -4.509 1.00 90.00 78 VAL A CA 1
ATOM 628 C C . VAL A 1 78 ? 0.233 3.381 -4.795 1.00 90.00 78 VAL A C 1
ATOM 630 O O . VAL A 1 78 ? -0.585 3.513 -5.712 1.00 90.00 78 VAL A O 1
ATOM 633 N N . ILE A 1 79 ? 0.600 4.391 -4.006 1.00 87.44 79 ILE A N 1
ATOM 634 C CA . ILE A 1 79 ? 0.193 5.786 -4.201 1.00 87.44 79 ILE A CA 1
ATOM 635 C C . ILE A 1 79 ? 1.402 6.670 -3.921 1.00 87.44 79 ILE A C 1
ATOM 637 O O . ILE A 1 79 ? 1.986 6.611 -2.846 1.00 87.44 79 ILE A O 1
ATOM 641 N N . GLY A 1 80 ? 1.770 7.539 -4.855 1.00 83.81 80 GLY A N 1
ATOM 642 C CA . GLY A 1 80 ? 2.969 8.356 -4.664 1.00 83.81 80 GLY A CA 1
ATOM 643 C C . GLY A 1 80 ? 4.227 7.490 -4.572 1.00 83.81 80 GLY A C 1
ATOM 644 O O . GLY A 1 80 ? 4.397 6.527 -5.306 1.00 83.81 80 GLY A O 1
ATOM 645 N N . ALA A 1 81 ? 5.098 7.814 -3.629 1.00 83.00 81 ALA A N 1
ATOM 646 C CA . ALA A 1 81 ? 6.224 6.960 -3.267 1.00 83.00 81 ALA A CA 1
ATOM 647 C C . ALA A 1 81 ? 5.881 5.984 -2.122 1.00 83.00 81 ALA A C 1
ATOM 649 O O . ALA A 1 81 ? 6.784 5.355 -1.574 1.00 83.00 81 ALA A O 1
ATOM 650 N N . ASP A 1 82 ? 4.599 5.860 -1.761 1.00 89.06 82 ASP A N 1
ATOM 651 C CA . ASP A 1 82 ? 4.151 5.056 -0.631 1.00 89.06 82 ASP A CA 1
ATOM 652 C C . ASP A 1 82 ? 3.529 3.736 -1.107 1.00 89.06 82 ASP A C 1
ATOM 654 O O . ASP A 1 82 ? 2.788 3.680 -2.097 1.00 89.06 82 ASP A O 1
ATOM 658 N N . ILE A 1 83 ? 3.778 2.671 -0.346 1.00 93.06 83 ILE A N 1
ATOM 659 C CA . ILE A 1 83 ? 3.107 1.376 -0.501 1.00 93.06 83 ILE A CA 1
ATOM 660 C C . ILE A 1 83 ? 2.346 1.082 0.786 1.00 93.06 83 ILE A C 1
ATOM 662 O O . ILE A 1 83 ? 2.944 1.009 1.854 1.00 93.06 83 ILE A O 1
ATOM 666 N N . GLY A 1 84 ? 1.034 0.879 0.700 1.00 95.75 84 GLY A N 1
ATOM 667 C CA . GLY A 1 84 ? 0.181 0.571 1.849 1.00 95.75 84 GLY A CA 1
ATOM 668 C C . GLY A 1 84 ? -0.462 -0.805 1.763 1.00 95.75 84 GLY A C 1
ATOM 669 O O . GLY A 1 84 ? -0.738 -1.296 0.673 1.00 95.75 84 GLY A O 1
ATOM 670 N N . ILE A 1 85 ? -0.774 -1.402 2.913 1.00 97.75 85 ILE A N 1
ATOM 671 C CA . ILE A 1 85 ? -1.772 -2.470 3.014 1.00 97.75 85 ILE A CA 1
ATOM 672 C C . ILE A 1 85 ? -3.111 -1.811 3.321 1.00 97.75 85 ILE A C 1
ATOM 674 O O . ILE A 1 85 ? -3.279 -1.167 4.357 1.00 97.75 85 ILE A O 1
ATOM 678 N N . LEU A 1 86 ? -4.070 -1.990 2.425 1.00 97.31 86 LEU A N 1
ATOM 679 C CA . LEU A 1 86 ? -5.403 -1.419 2.496 1.00 97.31 86 LEU A CA 1
ATOM 680 C C . LEU A 1 86 ? -6.421 -2.509 2.835 1.00 97.31 86 LEU A C 1
ATOM 682 O O . LEU A 1 86 ? -6.463 -3.543 2.170 1.00 97.31 86 LEU A O 1
ATOM 686 N N . ASN A 1 87 ? -7.287 -2.265 3.817 1.00 97.06 87 ASN A N 1
ATOM 687 C CA . ASN A 1 87 ? -8.501 -3.061 3.980 1.00 97.06 87 ASN A CA 1
ATOM 688 C C . ASN A 1 87 ? -9.509 -2.672 2.886 1.00 97.06 87 ASN A C 1
ATOM 690 O O . ASN A 1 87 ? -9.931 -1.519 2.816 1.00 97.06 87 ASN A O 1
ATOM 694 N N . THR A 1 88 ? -9.921 -3.614 2.041 1.00 95.50 88 THR A N 1
ATOM 695 C CA . THR A 1 88 ? -10.752 -3.321 0.860 1.00 95.50 88 THR A CA 1
ATOM 696 C C . THR A 1 88 ? -12.174 -2.891 1.211 1.00 95.50 88 THR A C 1
ATOM 698 O O . THR A 1 88 ? -12.800 -2.168 0.438 1.00 95.50 88 THR A O 1
ATOM 701 N N . ARG A 1 89 ? -12.679 -3.284 2.387 1.00 95.25 89 ARG A N 1
ATOM 702 C CA . ARG A 1 89 ? -14.022 -2.924 2.859 1.00 95.25 89 ARG A CA 1
ATOM 703 C C . ARG A 1 89 ? -14.054 -1.532 3.482 1.00 95.25 89 ARG A C 1
ATOM 705 O O . ARG A 1 89 ? -14.953 -0.756 3.186 1.00 95.25 89 ARG A O 1
ATOM 712 N N . THR A 1 90 ? -13.107 -1.220 4.368 1.00 96.25 90 THR A N 1
ATOM 713 C CA . THR A 1 90 ? -13.096 0.058 5.110 1.00 96.25 90 THR A CA 1
ATOM 714 C C . THR A 1 90 ? -12.255 1.141 4.442 1.00 96.2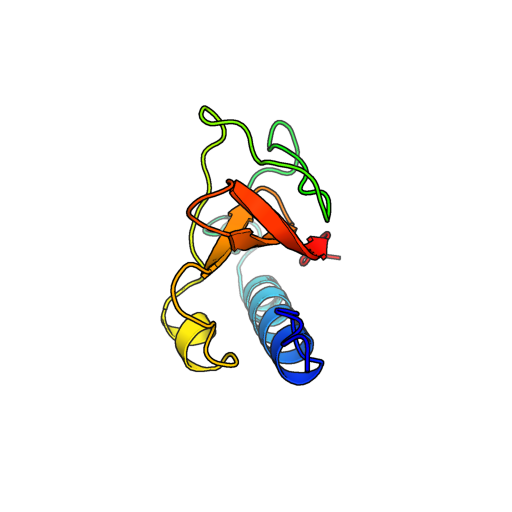5 90 THR A C 1
ATOM 716 O O . THR A 1 90 ? -12.327 2.301 4.846 1.00 96.25 90 THR A O 1
ATOM 719 N N . ARG A 1 91 ? -11.438 0.770 3.448 1.00 95.62 91 ARG A N 1
ATOM 720 C CA . ARG A 1 91 ? -10.405 1.611 2.823 1.00 95.62 91 ARG A CA 1
ATOM 721 C C . ARG A 1 91 ? -9.382 2.157 3.824 1.00 95.62 91 ARG A C 1
ATOM 723 O O . ARG A 1 91 ? -8.694 3.124 3.522 1.00 95.62 91 ARG A O 1
ATOM 730 N N . ILE A 1 92 ? -9.256 1.545 5.003 1.00 97.00 92 ILE A N 1
ATOM 731 C CA . ILE A 1 92 ? -8.265 1.935 6.011 1.00 97.00 92 ILE A CA 1
ATOM 732 C C . ILE A 1 92 ? -6.912 1.320 5.670 1.00 97.00 92 ILE A C 1
ATOM 734 O O . ILE A 1 92 ? -6.812 0.117 5.416 1.00 97.00 92 ILE A O 1
ATOM 738 N N . VAL A 1 93 ? -5.866 2.142 5.720 1.00 97.25 93 VAL A N 1
ATOM 739 C CA . VAL A 1 93 ? -4.476 1.692 5.620 1.00 97.25 93 VAL A CA 1
ATOM 740 C C . VAL A 1 93 ? -4.039 1.101 6.957 1.00 97.25 93 VAL A C 1
ATOM 742 O O . VAL A 1 93 ? -3.995 1.806 7.965 1.00 97.25 93 VAL A O 1
ATOM 745 N N . VAL A 1 94 ? -3.708 -0.188 6.991 1.00 97.00 94 VAL A N 1
ATOM 746 C CA . VAL A 1 94 ? -3.343 -0.892 8.236 1.00 97.00 94 VAL A CA 1
ATOM 747 C C . VAL A 1 94 ? -1.840 -0.919 8.505 1.00 97.00 94 VAL A C 1
ATOM 749 O O . VAL A 1 94 ? -1.4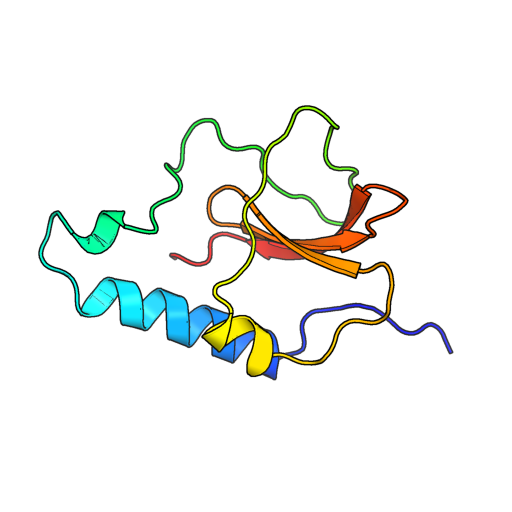28 -0.947 9.667 1.00 97.00 94 VAL A O 1
ATOM 752 N N . ASP A 1 95 ? -1.028 -0.827 7.454 1.00 97.44 95 ASP A N 1
ATOM 753 C CA . ASP A 1 95 ? 0.422 -0.641 7.515 1.00 97.44 95 ASP A CA 1
ATOM 754 C C . ASP A 1 95 ? 0.925 -0.022 6.204 1.00 97.44 95 ASP A C 1
ATOM 756 O O . ASP A 1 95 ? 0.221 -0.090 5.194 1.00 97.44 95 ASP A O 1
ATOM 760 N N . LEU A 1 96 ? 2.109 0.594 6.206 1.00 95.81 96 LEU A N 1
ATOM 761 C CA . LEU A 1 96 ? 2.677 1.215 5.006 1.00 95.81 96 LEU A CA 1
ATOM 762 C C . LEU A 1 96 ? 4.207 1.351 5.051 1.00 95.81 96 LEU A C 1
ATOM 764 O O . LEU A 1 96 ? 4.814 1.378 6.120 1.00 95.81 96 LEU A O 1
ATOM 768 N N . LEU A 1 97 ? 4.813 1.454 3.870 1.00 93.25 97 LEU A N 1
ATOM 769 C CA . LEU A 1 97 ? 6.178 1.912 3.643 1.00 93.25 97 LEU A CA 1
ATOM 770 C C . LEU A 1 97 ? 6.098 3.279 2.964 1.00 93.25 97 LEU A C 1
ATOM 772 O O . LEU A 1 97 ? 5.530 3.381 1.878 1.00 93.25 97 LEU A O 1
ATOM 776 N N . GLU A 1 98 ? 6.655 4.303 3.604 1.00 90.38 98 GLU A N 1
ATOM 777 C CA . GLU A 1 98 ? 6.768 5.644 3.022 1.00 90.38 98 GLU A CA 1
ATOM 778 C C . GLU A 1 98 ? 8.037 5.755 2.184 1.00 90.38 98 GLU A C 1
ATOM 780 O O . GLU A 1 98 ? 9.058 5.155 2.530 1.00 90.38 98 GLU A O 1
ATOM 785 N N . ASP A 1 99 ? 7.960 6.574 1.138 1.00 83.38 99 ASP A N 1
ATOM 786 C CA . ASP A 1 99 ? 9.113 7.061 0.375 1.00 83.38 99 ASP A CA 1
ATOM 787 C C . ASP A 1 99 ? 10.121 5.966 -0.018 1.00 83.38 99 ASP A C 1
ATOM 789 O O . ASP A 1 99 ? 11.308 6.017 0.296 1.00 83.38 99 ASP A O 1
ATOM 793 N N . ILE A 1 100 ? 9.648 4.946 -0.736 1.00 79.00 100 ILE A N 1
ATOM 794 C CA . ILE A 1 100 ? 10.457 3.777 -1.137 1.00 79.00 100 ILE A CA 1
ATOM 795 C C . ILE A 1 100 ? 11.610 4.092 -2.106 1.00 79.00 100 ILE A C 1
ATOM 797 O O . ILE A 1 100 ? 12.331 3.185 -2.516 1.00 79.00 100 ILE A O 1
ATOM 801 N N . ASN A 1 101 ? 11.754 5.354 -2.511 1.00 66.88 101 ASN A N 1
ATOM 802 C CA . ASN A 1 101 ? 12.796 5.814 -3.423 1.00 66.88 101 ASN A CA 1
ATOM 803 C C . ASN A 1 101 ? 14.004 6.436 -2.697 1.00 66.88 101 ASN A C 1
ATOM 805 O O . ASN A 1 101 ? 14.978 6.766 -3.378 1.00 66.88 101 ASN A O 1
ATOM 809 N N . ASN A 1 102 ? 13.934 6.628 -1.373 1.00 58.34 102 ASN A N 1
ATOM 810 C CA . ASN A 1 102 ? 14.935 7.337 -0.568 1.00 58.34 102 ASN A CA 1
ATOM 811 C C . ASN A 1 102 ? 15.750 6.397 0.335 1.00 58.34 102 ASN A C 1
ATOM 813 O O . ASN A 1 102 ? 15.156 5.505 0.990 1.00 58.34 102 ASN A O 1
#

pLDDT: mean 82.08, std 17.36, range [43.53, 97.75]